Protein AF-A0A350H6D5-F1 (afdb_monomer_lite)

Secondary structure (DSSP, 8-state):
-EEEE--S--GGGGGGS-HHHHHHHHH-S-HHHHHHHHHHHHHHHHHHHT-TTSS--TTS--STT-TTTEEEEEETTEEEEEE-SSPPPS--------HHHHHHHHTT-

Radius of gyration: 15.55 Å; chains: 1; bounding box: 32×26×46 Å

Structure (mmCIF, N/CA/C/O backbone):
data_AF-A0A350H6D5-F1
#
_entry.id   AF-A0A350H6D5-F1
#
loop_
_atom_site.group_PDB
_atom_site.id
_atom_site.type_symbol
_atom_site.label_atom_id
_atom_site.label_alt_id
_atom_site.label_comp_id
_atom_site.label_asym_id
_atom_site.label_entity_id
_atom_site.label_seq_id
_atom_site.pdbx_PDB_ins_code
_atom_site.Cartn_x
_atom_site.Cartn_y
_atom_site.Cartn_z
_atom_site.occupancy
_atom_site.B_iso_or_equiv
_atom_site.auth_seq_id
_atom_site.auth_comp_id
_atom_site.auth_asym_id
_atom_site.auth_atom_id
_atom_site.pdbx_PDB_model_num
ATOM 1 N N . MET A 1 1 ? 7.158 -1.332 -9.180 1.00 90.38 1 MET A N 1
ATOM 2 C CA . MET A 1 1 ? 5.758 -1.768 -9.410 1.00 90.38 1 MET A CA 1
ATOM 3 C C . MET A 1 1 ? 5.500 -3.046 -8.624 1.00 90.38 1 MET A C 1
ATOM 5 O O . MET A 1 1 ? 6.410 -3.864 -8.522 1.00 90.38 1 MET A O 1
ATOM 9 N N . LEU A 1 2 ? 4.285 -3.228 -8.110 1.00 95.69 2 LEU A N 1
ATOM 10 C CA . LEU A 1 2 ? 3.795 -4.481 -7.539 1.00 95.69 2 LEU A CA 1
ATOM 11 C C . LEU A 1 2 ? 2.351 -4.740 -7.983 1.00 95.69 2 LEU A C 1
ATOM 13 O O . LEU A 1 2 ? 1.539 -3.821 -7.966 1.00 95.69 2 LEU A O 1
ATOM 17 N N . LEU A 1 3 ? 2.044 -5.988 -8.330 1.00 95.88 3 LEU A N 1
ATOM 18 C CA . LEU A 1 3 ? 0.696 -6.487 -8.576 1.00 95.88 3 LEU A CA 1
ATOM 19 C C . LEU A 1 3 ? 0.446 -7.666 -7.631 1.00 95.88 3 LEU A C 1
ATOM 21 O O . LEU A 1 3 ? 1.221 -8.616 -7.658 1.00 95.88 3 LEU A O 1
ATOM 25 N N . GLU A 1 4 ? -0.619 -7.609 -6.837 1.00 95.12 4 GLU A N 1
ATOM 26 C CA . GLU A 1 4 ? -0.944 -8.634 -5.840 1.00 95.12 4 GLU A CA 1
ATOM 27 C C . GLU A 1 4 ? -2.394 -9.096 -5.990 1.00 95.12 4 GLU A C 1
ATOM 29 O O . GLU A 1 4 ? -3.281 -8.285 -6.283 1.00 95.12 4 GLU A O 1
ATOM 34 N N . LYS A 1 5 ? -2.655 -10.394 -5.809 1.00 95.19 5 LYS A N 1
ATOM 35 C CA . LYS A 1 5 ? -4.025 -10.918 -5.845 1.00 95.19 5 LYS A CA 1
ATOM 36 C C . LYS A 1 5 ? -4.723 -10.570 -4.535 1.00 95.19 5 LYS A C 1
ATOM 38 O O . LYS A 1 5 ? -4.197 -10.817 -3.459 1.00 95.19 5 LYS A O 1
ATOM 43 N N . ILE A 1 6 ? -5.934 -10.035 -4.635 1.00 94.25 6 ILE A N 1
ATOM 44 C CA . ILE A 1 6 ? -6.777 -9.778 -3.471 1.00 94.25 6 ILE A CA 1
ATOM 45 C C . ILE A 1 6 ? -7.430 -11.107 -3.082 1.00 94.25 6 ILE A C 1
ATOM 47 O O . ILE A 1 6 ? -8.419 -11.516 -3.698 1.00 94.25 6 ILE A O 1
ATOM 51 N N . ASP A 1 7 ? -6.872 -11.781 -2.083 1.00 88.38 7 ASP A N 1
ATOM 52 C CA . ASP A 1 7 ? -7.559 -12.828 -1.326 1.00 88.38 7 ASP A CA 1
ATOM 53 C C . ASP A 1 7 ? -7.764 -12.365 0.129 1.00 88.38 7 ASP A C 1
ATOM 55 O O . ASP A 1 7 ? -7.747 -11.167 0.370 1.00 88.38 7 ASP A O 1
ATOM 59 N N . GLY A 1 8 ? -8.173 -13.205 1.077 1.00 80.50 8 GLY A N 1
ATOM 60 C CA . GLY A 1 8 ? -8.522 -12.718 2.423 1.00 80.50 8 GLY A CA 1
ATOM 61 C C . GLY A 1 8 ? -7.383 -11.907 3.075 1.00 80.50 8 GLY A C 1
ATOM 62 O O . GLY A 1 8 ? -6.216 -12.189 2.832 1.00 80.50 8 GLY A O 1
ATOM 63 N N . PRO A 1 9 ? -7.670 -10.898 3.917 1.00 69.81 9 PRO A N 1
ATOM 64 C CA . PRO A 1 9 ? -6.599 -10.139 4.546 1.00 69.81 9 PRO A CA 1
ATOM 65 C C . PRO A 1 9 ? -5.862 -11.035 5.544 1.00 69.81 9 PRO A C 1
ATOM 67 O O . PRO A 1 9 ? -6.481 -11.568 6.466 1.00 69.81 9 PRO A O 1
ATOM 70 N N . ASN A 1 10 ? -4.541 -11.156 5.400 1.00 73.25 10 ASN A N 1
ATOM 71 C CA . ASN A 1 10 ? -3.700 -11.623 6.494 1.00 73.25 10 ASN A CA 1
ATOM 72 C C . ASN A 1 10 ? -3.569 -10.471 7.495 1.00 73.25 10 ASN A C 1
ATOM 74 O O . ASN A 1 10 ? -2.744 -9.574 7.330 1.00 73.25 10 ASN A O 1
ATOM 78 N N . THR A 1 11 ? -4.457 -10.445 8.484 1.00 74.00 11 THR A N 1
ATOM 79 C CA . THR A 1 11 ? -4.543 -9.336 9.436 1.00 74.00 11 THR A CA 1
ATOM 80 C C . THR A 1 11 ? -3.357 -9.267 10.387 1.00 74.00 11 THR A C 1
ATOM 82 O O . THR A 1 11 ? -3.087 -8.193 10.913 1.00 74.00 11 THR A O 1
ATOM 85 N N . ASP A 1 12 ? -2.615 -10.362 10.555 1.00 83.50 12 ASP A N 1
ATOM 86 C CA . ASP A 1 12 ? -1.536 -10.468 11.541 1.00 83.50 12 ASP A CA 1
ATOM 87 C C . ASP A 1 12 ? -0.366 -9.529 11.221 1.00 83.50 12 ASP A C 1
ATOM 89 O O . ASP A 1 12 ? 0.364 -9.105 12.112 1.00 83.50 12 ASP A O 1
ATOM 93 N N . ILE A 1 13 ? -0.193 -9.155 9.948 1.00 87.94 13 ILE A N 1
ATOM 94 C CA . ILE A 1 13 ? 0.878 -8.238 9.545 1.00 87.94 13 ILE A CA 1
ATOM 95 C C . ILE A 1 13 ? 0.515 -6.755 9.745 1.00 87.94 13 ILE A C 1
ATOM 97 O O . ILE A 1 13 ? 1.403 -5.902 9.734 1.00 87.94 13 ILE A O 1
ATOM 101 N N . ILE A 1 14 ? -0.769 -6.425 9.940 1.00 92.06 14 ILE A N 1
ATOM 102 C CA . ILE A 1 14 ? -1.238 -5.032 10.056 1.00 92.06 14 ILE A CA 1
ATOM 103 C C . ILE A 1 14 ? -0.625 -4.354 11.283 1.00 92.06 14 ILE A C 1
ATOM 105 O O . ILE A 1 14 ? -0.244 -3.187 11.201 1.00 92.06 14 ILE A O 1
ATOM 109 N N . ASP A 1 15 ? -0.461 -5.087 12.384 1.00 91.81 15 ASP A N 1
ATOM 110 C CA . ASP A 1 15 ? 0.083 -4.560 13.641 1.00 91.81 15 ASP A CA 1
ATOM 111 C C . ASP A 1 15 ? 1.537 -4.072 13.507 1.00 91.81 15 ASP A C 1
ATOM 113 O O . ASP A 1 15 ? 2.008 -3.273 14.318 1.00 91.81 15 ASP A O 1
ATOM 117 N N . TYR A 1 16 ? 2.239 -4.492 12.449 1.00 91.69 16 TYR A N 1
ATOM 118 C CA . TYR A 1 16 ? 3.599 -4.053 12.137 1.00 91.69 16 TYR A CA 1
ATOM 119 C C . TYR A 1 16 ? 3.649 -2.812 11.235 1.00 91.69 16 TYR A C 1
ATOM 121 O O . TYR A 1 16 ? 4.737 -2.309 10.964 1.00 91.69 16 TYR A O 1
ATOM 129 N N . PHE A 1 17 ? 2.519 -2.310 10.731 1.00 94.94 17 PHE A N 1
ATOM 130 C CA . PHE A 1 17 ? 2.483 -1.114 9.880 1.00 94.94 17 PHE A CA 1
ATOM 131 C C . PHE A 1 17 ? 2.587 0.177 10.700 1.00 94.94 17 PHE A C 1
ATOM 133 O O . PHE A 1 17 ? 2.447 0.171 11.922 1.00 94.94 17 PHE A O 1
ATOM 140 N N . ALA A 1 18 ? 2.808 1.314 10.041 1.00 96.81 18 ALA A N 1
ATOM 141 C CA . ALA A 1 18 ? 2.779 2.607 10.713 1.00 96.81 18 ALA A CA 1
ATOM 142 C C . ALA A 1 18 ? 1.354 2.936 11.195 1.00 96.81 18 ALA A C 1
ATOM 144 O O . ALA A 1 18 ? 0.365 2.614 10.534 1.00 96.81 18 ALA A O 1
ATOM 145 N N . ASN A 1 19 ? 1.232 3.648 12.320 1.00 96.06 19 ASN A N 1
ATOM 146 C CA . ASN A 1 19 ? -0.064 3.944 12.951 1.00 96.06 19 ASN A CA 1
ATOM 147 C C . ASN A 1 19 ? -1.091 4.582 11.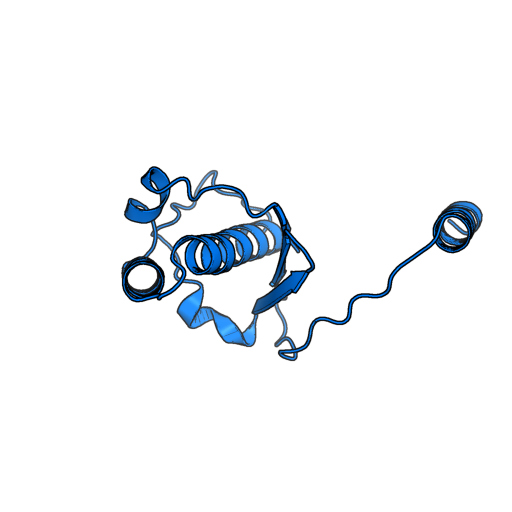997 1.00 96.06 19 ASN A C 1
ATOM 149 O O . ASN A 1 19 ? -2.277 4.269 12.059 1.00 96.06 19 ASN A O 1
ATOM 153 N N . ALA A 1 20 ? -0.658 5.472 11.099 1.00 96.88 20 ALA A N 1
ATOM 154 C CA . ALA A 1 20 ? -1.553 6.108 10.131 1.00 96.88 20 ALA A CA 1
ATOM 155 C C . ALA A 1 20 ? -2.149 5.101 9.130 1.00 96.88 20 ALA A C 1
ATOM 157 O O . ALA A 1 20 ? -3.320 5.203 8.764 1.00 96.88 20 ALA A O 1
ATOM 158 N N . GLU A 1 21 ? -1.365 4.103 8.727 1.00 97.19 21 GLU A N 1
ATOM 159 C CA . GLU A 1 21 ? -1.778 3.043 7.809 1.00 97.19 21 GLU A CA 1
ATOM 160 C C . GLU A 1 21 ? -2.719 2.061 8.509 1.00 97.19 21 GLU A C 1
ATOM 162 O O . GLU A 1 21 ? -3.762 1.712 7.957 1.00 97.19 21 GLU A O 1
ATOM 167 N N . GLN A 1 22 ? -2.407 1.686 9.755 1.00 96.25 22 GLN A N 1
ATOM 168 C CA . GLN A 1 22 ? -3.305 0.886 10.591 1.00 96.25 22 GLN A CA 1
ATOM 169 C C . GLN A 1 22 ? -4.662 1.578 10.753 1.00 96.25 22 GLN A C 1
ATOM 171 O O . GLN A 1 22 ? -5.709 0.966 10.544 1.00 96.25 22 GLN A O 1
ATOM 176 N N . ASN A 1 23 ? -4.658 2.879 11.059 1.00 96.56 23 ASN A N 1
ATOM 177 C CA . ASN A 1 23 ? -5.877 3.675 11.189 1.00 96.56 23 ASN A CA 1
ATOM 178 C C . ASN A 1 23 ? -6.671 3.729 9.877 1.00 96.56 23 ASN A C 1
ATOM 180 O O . ASN A 1 23 ? -7.895 3.582 9.893 1.00 96.56 23 ASN A O 1
ATOM 184 N N . TYR A 1 24 ? -5.994 3.896 8.738 1.00 96.12 24 TYR A N 1
ATOM 185 C CA . TYR A 1 24 ? -6.626 3.852 7.419 1.00 96.12 24 TYR A CA 1
ATOM 186 C C . TYR A 1 24 ? -7.309 2.503 7.155 1.00 96.12 24 TYR A C 1
ATOM 188 O O . TYR A 1 24 ? -8.476 2.470 6.765 1.00 96.12 24 TYR A O 1
ATOM 196 N N . ILE A 1 25 ? -6.625 1.390 7.429 1.00 95.50 25 ILE A N 1
ATOM 197 C CA . ILE A 1 25 ? -7.186 0.050 7.226 1.00 95.50 25 ILE A CA 1
ATOM 198 C C . ILE A 1 25 ? -8.369 -0.186 8.173 1.00 95.50 25 ILE A C 1
ATOM 200 O O . ILE A 1 25 ? -9.436 -0.618 7.736 1.00 95.50 25 ILE A O 1
ATOM 204 N N . ASN A 1 26 ? -8.211 0.138 9.457 1.00 94.56 26 ASN A N 1
ATOM 205 C CA . ASN A 1 26 ? -9.212 -0.133 10.488 1.00 94.56 26 ASN A CA 1
ATOM 206 C C . ASN A 1 26 ? -10.486 0.704 10.343 1.00 94.56 26 ASN A C 1
ATOM 208 O O . ASN A 1 26 ? -11.564 0.213 10.684 1.00 94.56 26 ASN A O 1
ATOM 212 N N . SER A 1 27 ? -10.373 1.928 9.821 1.00 96.00 27 SER A N 1
ATOM 213 C CA . SER A 1 27 ? -11.516 2.810 9.549 1.00 96.00 27 SER A CA 1
ATOM 214 C C . SER A 1 27 ? -12.188 2.558 8.193 1.00 96.00 27 SER A C 1
ATOM 216 O O . SER A 1 27 ? -13.261 3.104 7.932 1.00 96.00 27 SER A O 1
ATOM 218 N N . SER A 1 28 ? -11.599 1.725 7.328 1.00 95.31 28 SER A N 1
ATOM 219 C CA . SER A 1 28 ? -12.155 1.431 6.008 1.00 95.31 28 SER A CA 1
ATOM 220 C C . SER A 1 28 ? -13.363 0.494 6.076 1.00 95.31 28 SER A C 1
ATOM 222 O O . SER A 1 28 ? -13.356 -0.524 6.769 1.00 95.31 28 SER A O 1
ATOM 224 N N . LEU A 1 29 ? -14.379 0.789 5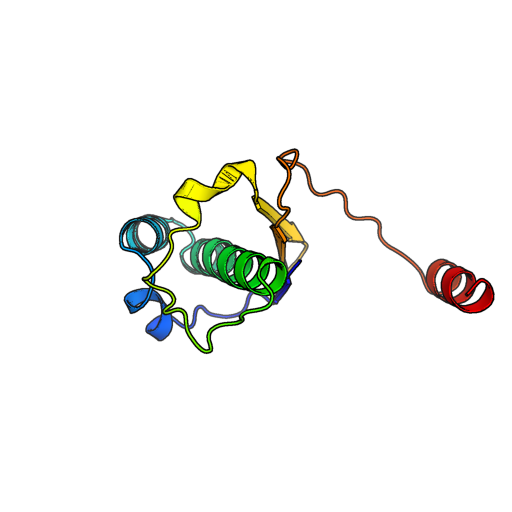.255 1.00 95.38 29 LEU A N 1
ATOM 225 C CA . LEU A 1 29 ? -15.530 -0.094 5.028 1.00 95.38 29 LEU A CA 1
ATOM 226 C C . LEU A 1 29 ? -15.109 -1.447 4.440 1.00 95.38 29 LEU A C 1
ATOM 228 O O . LEU A 1 29 ? -15.716 -2.473 4.733 1.00 95.38 29 LEU A O 1
ATOM 232 N N . ASN A 1 30 ? -14.067 -1.450 3.603 1.00 93.38 30 ASN A N 1
ATOM 233 C CA . ASN A 1 30 ? -13.507 -2.655 3.007 1.00 93.38 30 ASN A CA 1
ATOM 234 C C . ASN A 1 30 ? -12.056 -2.819 3.469 1.00 93.38 30 ASN A C 1
ATOM 236 O O . ASN A 1 30 ? -11.118 -2.395 2.787 1.00 93.38 30 ASN A O 1
ATOM 240 N N . LYS A 1 31 ? -11.893 -3.443 4.640 1.00 93.19 31 LYS A N 1
ATOM 241 C CA . LYS A 1 31 ? -10.587 -3.675 5.271 1.00 93.19 31 LYS A CA 1
ATOM 242 C C . LYS A 1 31 ? -9.638 -4.470 4.384 1.00 93.19 31 LYS A C 1
ATOM 244 O O . LYS A 1 31 ? -8.473 -4.113 4.293 1.00 93.19 31 LYS A O 1
ATOM 249 N N . THR A 1 32 ? -10.134 -5.486 3.676 1.00 93.75 32 THR A N 1
ATOM 250 C CA . THR A 1 32 ? -9.328 -6.277 2.736 1.00 93.75 32 THR A CA 1
ATOM 251 C C . THR A 1 32 ? -8.747 -5.395 1.640 1.00 93.75 32 THR A C 1
ATOM 253 O O . THR A 1 32 ? -7.541 -5.370 1.434 1.00 93.75 32 THR A O 1
ATOM 256 N N . SER A 1 33 ? -9.585 -4.610 0.960 1.00 93.38 33 SER A N 1
ATOM 257 C CA . SER A 1 33 ? -9.108 -3.729 -0.107 1.00 93.38 33 SER A CA 1
ATOM 258 C C . SER A 1 33 ? -8.154 -2.653 0.414 1.00 93.38 33 SER A C 1
ATOM 260 O O . SER A 1 33 ? -7.201 -2.326 -0.284 1.00 93.38 33 SER A O 1
ATOM 262 N N . ALA A 1 34 ? -8.397 -2.111 1.612 1.00 94.94 34 ALA A N 1
ATOM 263 C CA . ALA A 1 34 ? -7.513 -1.124 2.232 1.00 94.94 34 ALA A CA 1
ATOM 264 C C . ALA A 1 34 ? -6.169 -1.732 2.655 1.00 94.94 34 ALA A C 1
ATOM 266 O O . ALA A 1 34 ? -5.130 -1.100 2.484 1.00 94.94 34 ALA A O 1
ATOM 267 N N . PHE A 1 35 ? -6.179 -2.971 3.153 1.00 95.62 35 PHE A N 1
ATOM 268 C CA . PHE A 1 35 ? -4.967 -3.723 3.448 1.00 95.62 35 PHE A CA 1
ATOM 269 C C . PHE A 1 35 ? -4.114 -3.884 2.191 1.00 95.62 35 PHE A C 1
ATOM 271 O O . PHE A 1 35 ? -2.955 -3.480 2.205 1.00 95.62 35 PHE A O 1
ATOM 278 N N . TYR A 1 36 ? -4.688 -4.399 1.097 1.00 95.88 36 TYR A N 1
ATOM 279 C CA . TYR A 1 36 ? -3.929 -4.569 -0.143 1.00 95.88 36 TYR A CA 1
ATOM 280 C C . TYR A 1 36 ? -3.458 -3.239 -0.716 1.00 95.88 36 TYR A C 1
ATOM 282 O O . TYR A 1 36 ? -2.350 -3.186 -1.219 1.00 95.88 36 TYR A O 1
ATOM 290 N N . ASP A 1 37 ? -4.242 -2.167 -0.601 1.00 95.69 37 ASP A N 1
ATOM 291 C CA . ASP A 1 37 ? -3.812 -0.831 -1.021 1.00 95.69 37 ASP A CA 1
ATOM 292 C C . ASP A 1 37 ? -2.528 -0.382 -0.293 1.00 95.69 37 ASP A C 1
ATOM 294 O O . ASP A 1 37 ? -1.574 0.053 -0.936 1.00 95.69 37 ASP A O 1
ATOM 298 N N . ILE A 1 38 ? -2.451 -0.555 1.031 1.00 96.44 38 ILE A N 1
ATOM 299 C CA . ILE A 1 38 ? -1.232 -0.252 1.802 1.00 96.44 38 ILE A CA 1
ATOM 300 C C . ILE A 1 38 ? -0.106 -1.241 1.496 1.00 96.44 38 ILE A C 1
ATOM 302 O O . ILE A 1 38 ? 1.028 -0.827 1.249 1.00 96.44 38 ILE A O 1
ATOM 306 N N . TRP A 1 39 ? -0.405 -2.540 1.508 1.00 95.62 39 TRP A N 1
ATOM 307 C CA . TRP A 1 39 ? 0.576 -3.597 1.281 1.00 95.62 39 TRP A CA 1
ATOM 308 C C . TRP A 1 39 ? 1.271 -3.419 -0.065 1.00 95.62 39 TRP A C 1
ATOM 310 O O . TRP A 1 39 ? 2.503 -3.379 -0.127 1.00 95.62 39 TRP A O 1
ATOM 320 N N . THR A 1 40 ? 0.498 -3.214 -1.137 1.00 95.69 40 THR A N 1
ATOM 321 C CA . THR A 1 40 ? 1.080 -3.086 -2.468 1.00 95.69 40 THR A CA 1
ATOM 322 C C . THR A 1 40 ? 1.897 -1.811 -2.630 1.00 95.69 40 THR A C 1
ATOM 324 O O . THR A 1 40 ? 2.917 -1.826 -3.321 1.00 95.69 40 THR A O 1
ATOM 327 N N . GLN A 1 41 ? 1.511 -0.724 -1.956 1.00 96.44 41 GLN A N 1
ATOM 328 C CA . GLN A 1 41 ? 2.299 0.508 -1.908 1.00 96.44 41 GLN A CA 1
ATOM 329 C C . GLN A 1 41 ? 3.635 0.313 -1.180 1.00 96.44 41 GLN A C 1
ATOM 331 O O . GLN A 1 41 ? 4.666 0.759 -1.688 1.00 96.44 41 GLN A O 1
ATOM 336 N N . LYS A 1 42 ? 3.640 -0.367 -0.024 1.00 95.50 42 LYS A N 1
ATOM 337 C CA . LYS A 1 42 ? 4.864 -0.623 0.755 1.00 95.50 42 LYS A CA 1
ATOM 338 C C . LYS A 1 42 ? 5.879 -1.425 -0.043 1.00 95.50 42 LYS A C 1
ATOM 340 O O . LYS A 1 42 ? 7.014 -0.996 -0.223 1.00 95.50 42 LYS A O 1
ATOM 345 N N . GLU A 1 43 ? 5.444 -2.550 -0.582 1.00 95.25 43 GLU A N 1
ATOM 346 C CA . GLU A 1 43 ? 6.256 -3.419 -1.431 1.00 95.25 43 GLU A CA 1
ATOM 347 C C . GLU A 1 43 ? 6.745 -2.696 -2.699 1.00 95.25 43 GLU A C 1
ATOM 349 O O . GLU A 1 43 ? 7.920 -2.785 -3.054 1.00 95.25 43 GLU A O 1
ATOM 354 N N . ALA A 1 44 ? 5.891 -1.908 -3.368 1.00 95.50 44 ALA A N 1
ATOM 355 C CA . ALA A 1 44 ? 6.309 -1.127 -4.535 1.00 95.50 44 ALA A CA 1
ATOM 356 C C . ALA A 1 44 ? 7.388 -0.085 -4.191 1.00 95.50 44 ALA A C 1
ATOM 358 O O . ALA A 1 44 ? 8.308 0.111 -4.990 1.00 95.50 44 ALA A O 1
ATOM 359 N N . TYR A 1 45 ? 7.289 0.557 -3.024 1.00 95.00 45 TYR A N 1
ATOM 360 C CA . TYR A 1 45 ? 8.287 1.500 -2.523 1.00 95.00 45 TYR A CA 1
ATOM 361 C C . TYR A 1 45 ? 9.618 0.807 -2.198 1.00 95.00 45 TYR A C 1
ATOM 363 O O . TYR A 1 45 ? 10.671 1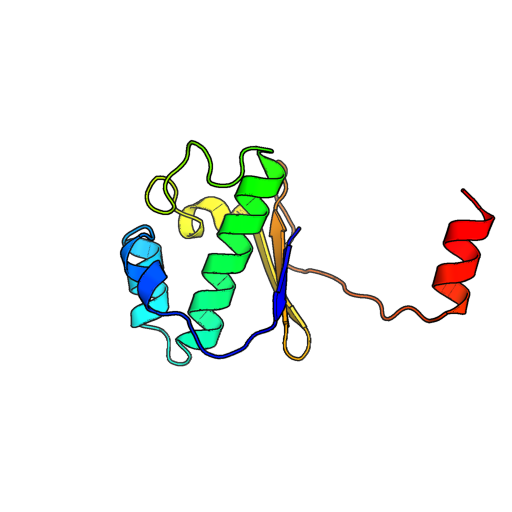.268 -2.636 1.00 95.00 45 TYR A O 1
ATOM 371 N N . LEU A 1 46 ? 9.585 -0.329 -1.501 1.00 93.88 46 LEU A N 1
ATOM 372 C CA . LEU A 1 46 ? 10.796 -1.084 -1.160 1.00 93.88 46 LEU A CA 1
ATOM 373 C C . LEU A 1 46 ? 11.485 -1.676 -2.392 1.00 93.88 46 LEU A C 1
ATOM 375 O O . LEU A 1 46 ? 12.713 -1.693 -2.450 1.00 93.88 46 LEU A O 1
ATOM 379 N N . LYS A 1 47 ? 10.714 -2.094 -3.404 1.00 94.00 47 LYS A N 1
ATOM 380 C CA . LYS A 1 47 ? 11.252 -2.500 -4.712 1.00 94.00 47 LYS A CA 1
ATOM 381 C C . LYS A 1 47 ? 11.935 -1.348 -5.438 1.00 94.00 47 LYS A C 1
ATOM 383 O O . LYS A 1 47 ? 12.973 -1.554 -6.045 1.00 94.00 47 LYS A O 1
ATOM 388 N N . MET A 1 48 ? 11.371 -0.142 -5.377 1.00 93.44 48 MET A N 1
ATOM 389 C CA . MET A 1 48 ? 12.012 1.044 -5.952 1.00 93.44 48 MET A CA 1
ATOM 390 C C . MET A 1 48 ? 13.322 1.386 -5.225 1.00 93.44 48 MET A C 1
ATOM 392 O O . MET A 1 48 ? 14.266 1.835 -5.863 1.00 93.44 48 MET A O 1
ATOM 396 N N . LYS A 1 49 ? 13.389 1.173 -3.905 1.00 90.69 49 LYS A N 1
ATOM 397 C CA . LYS A 1 49 ? 14.606 1.389 -3.108 1.00 90.69 49 LYS A CA 1
ATOM 398 C C . LYS A 1 49 ? 15.633 0.260 -3.193 1.00 90.69 49 LYS A C 1
ATOM 400 O O . LYS A 1 49 ? 16.736 0.454 -2.699 1.00 90.69 49 LYS A O 1
ATOM 405 N N . ASP A 1 50 ? 15.285 -0.866 -3.812 1.00 90.19 50 ASP A N 1
ATOM 406 C CA . ASP A 1 50 ? 16.125 -2.066 -3.916 1.00 90.19 50 ASP A CA 1
ATOM 407 C C . ASP A 1 50 ? 16.573 -2.631 -2.551 1.00 90.19 50 ASP A C 1
ATOM 409 O O . ASP A 1 50 ? 17.673 -3.148 -2.384 1.00 90.19 50 ASP A O 1
ATOM 413 N N . THR A 1 51 ? 15.721 -2.510 -1.526 1.00 87.25 51 THR A N 1
ATOM 414 C CA . THR A 1 51 ? 16.051 -2.955 -0.155 1.00 87.25 51 THR A CA 1
ATOM 415 C C . THR A 1 51 ? 15.244 -4.160 0.315 1.00 87.25 51 THR A C 1
ATOM 417 O O . THR A 1 51 ? 15.671 -4.873 1.227 1.00 87.25 51 THR A O 1
ATOM 420 N N . GLY A 1 52 ? 14.043 -4.363 -0.241 1.00 85.69 52 GLY A N 1
ATOM 421 C CA . GLY A 1 52 ? 13.046 -5.257 0.357 1.00 85.69 52 GLY A CA 1
ATOM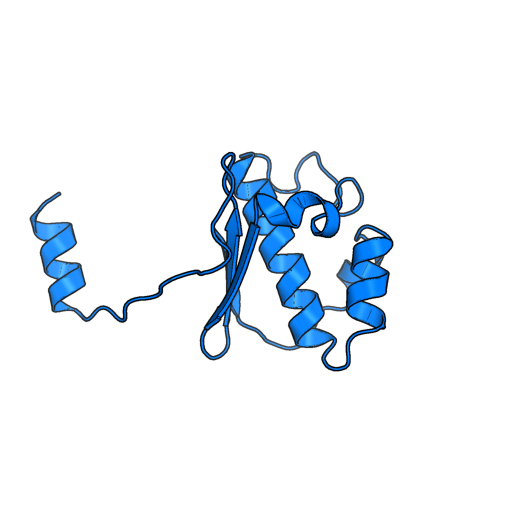 422 C C . GLY A 1 52 ? 12.803 -4.937 1.843 1.00 85.69 52 GLY A C 1
ATOM 423 O O . GLY A 1 52 ? 13.021 -3.807 2.284 1.00 85.69 52 GLY A O 1
ATOM 424 N N . PHE A 1 53 ? 12.391 -5.944 2.619 1.00 81.38 53 PHE A N 1
ATOM 425 C CA . PHE A 1 53 ? 12.186 -5.851 4.076 1.00 81.38 53 PHE A CA 1
ATOM 426 C C . PHE A 1 53 ? 13.407 -6.289 4.913 1.00 81.38 53 PHE A C 1
ATOM 428 O O . PHE A 1 53 ? 13.285 -6.514 6.111 1.00 81.38 53 PHE A O 1
ATOM 435 N N . ILE A 1 54 ? 14.594 -6.437 4.313 1.00 79.94 54 ILE A N 1
ATOM 436 C CA . ILE A 1 54 ? 15.752 -7.059 4.990 1.00 79.94 54 ILE A CA 1
ATOM 437 C C . ILE A 1 54 ? 16.265 -6.200 6.158 1.00 79.94 54 ILE A C 1
ATOM 439 O O . ILE A 1 54 ? 16.619 -6.735 7.202 1.00 79.94 54 ILE A O 1
ATOM 443 N N . ASN A 1 55 ? 16.284 -4.875 5.988 1.00 78.75 55 ASN A N 1
ATOM 444 C CA . ASN A 1 55 ? 16.837 -3.926 6.966 1.00 78.75 55 ASN A CA 1
ATOM 445 C C . ASN A 1 55 ? 15.861 -2.794 7.331 1.00 78.75 55 ASN A C 1
ATOM 447 O O . ASN A 1 55 ? 16.274 -1.787 7.900 1.00 78.75 55 ASN A O 1
ATOM 451 N N . ILE A 1 56 ? 14.592 -2.917 6.939 1.00 83.94 56 ILE A N 1
ATOM 452 C CA . ILE A 1 56 ? 13.567 -1.890 7.136 1.00 83.94 56 ILE A CA 1
ATOM 453 C C . ILE A 1 56 ? 12.318 -2.592 7.657 1.00 83.94 56 ILE A C 1
ATOM 455 O O . ILE A 1 56 ? 11.757 -3.445 6.965 1.00 83.94 56 ILE A O 1
ATOM 459 N N . SER A 1 57 ? 11.882 -2.235 8.863 1.00 87.56 57 SER A N 1
ATOM 460 C CA . SER A 1 57 ? 10.615 -2.710 9.412 1.00 87.56 57 SER A CA 1
ATOM 461 C C . SER A 1 57 ? 9.446 -2.081 8.643 1.00 87.56 57 SER A C 1
ATOM 463 O O . SER A 1 57 ? 9.521 -0.905 8.268 1.00 87.56 57 SER A O 1
ATOM 465 N N . PRO A 1 58 ? 8.318 -2.792 8.447 1.00 87.25 58 PRO A N 1
ATOM 466 C CA . PRO A 1 58 ? 7.109 -2.193 7.884 1.00 87.25 58 PRO A CA 1
ATOM 467 C C . PRO A 1 58 ? 6.623 -0.945 8.643 1.00 87.25 58 PRO A C 1
ATOM 469 O O . PRO A 1 58 ? 5.938 -0.116 8.046 1.00 87.25 58 PRO A O 1
ATOM 472 N N . SER A 1 59 ? 7.000 -0.777 9.913 1.00 92.56 59 SER A N 1
ATOM 473 C CA . SER A 1 59 ? 6.669 0.384 10.749 1.00 92.56 59 SER A CA 1
ATOM 474 C C . SER A 1 59 ? 7.556 1.608 10.505 1.00 92.56 59 SER A C 1
ATOM 476 O O . SER A 1 59 ? 7.175 2.714 10.883 1.00 92.56 59 SER A O 1
ATOM 478 N N . ASP A 1 60 ? 8.735 1.436 9.898 1.00 91.88 60 ASP A N 1
ATOM 479 C CA . ASP A 1 60 ? 9.763 2.488 9.798 1.00 91.88 60 ASP A CA 1
ATOM 480 C C . ASP A 1 60 ? 9.421 3.560 8.759 1.00 91.88 60 ASP A C 1
ATOM 482 O O . ASP A 1 60 ? 10.046 4.620 8.694 1.00 91.88 60 ASP A O 1
ATOM 486 N N . PHE A 1 61 ? 8.423 3.296 7.918 1.00 93.12 61 PHE A N 1
ATOM 487 C CA . PHE A 1 61 ? 7.977 4.227 6.903 1.00 93.12 61 PHE A CA 1
ATOM 488 C C . PHE A 1 61 ? 6.469 4.153 6.695 1.00 93.12 61 PHE A C 1
ATOM 490 O O . PHE A 1 61 ? 5.857 3.089 6.680 1.00 93.12 61 PHE A O 1
ATOM 497 N N . ASP A 1 62 ? 5.900 5.327 6.451 1.00 95.25 62 ASP A N 1
ATOM 498 C CA . ASP A 1 62 ? 4.484 5.516 6.169 1.00 95.25 62 ASP A CA 1
ATOM 499 C C . ASP A 1 62 ? 4.296 5.844 4.678 1.00 95.25 62 ASP A C 1
ATOM 501 O O . ASP A 1 62 ? 4.894 6.806 4.166 1.00 95.25 62 ASP A O 1
ATOM 505 N N . VAL A 1 63 ? 3.516 5.031 3.960 1.00 95.19 63 VAL A N 1
ATOM 506 C CA . VAL A 1 63 ? 3.188 5.255 2.539 1.00 95.19 63 VAL A CA 1
ATOM 507 C C . VAL A 1 63 ? 2.088 6.298 2.351 1.00 95.19 63 VAL A C 1
ATOM 509 O O . VAL A 1 63 ? 2.045 6.959 1.312 1.00 95.19 63 VAL A O 1
ATOM 512 N N . THR A 1 64 ? 1.269 6.566 3.374 1.00 92.88 64 THR A N 1
ATOM 513 C CA . THR A 1 64 ? 0.225 7.603 3.313 1.00 92.88 64 THR A CA 1
ATOM 514 C C . THR A 1 64 ? 0.807 9.014 3.183 1.00 92.88 64 THR A C 1
ATOM 516 O O . THR A 1 64 ? 0.158 9.898 2.620 1.00 92.88 64 THR A O 1
ATOM 519 N N . GLN A 1 65 ? 2.060 9.210 3.611 1.00 92.88 65 GLN A N 1
ATOM 520 C CA . GLN A 1 65 ? 2.824 10.451 3.436 1.00 92.88 65 GLN A CA 1
ATOM 521 C C . GLN A 1 65 ? 3.556 10.535 2.085 1.00 92.88 65 GLN A C 1
ATOM 523 O O . GLN A 1 65 ? 4.083 11.585 1.723 1.00 92.88 65 GLN A O 1
ATOM 528 N N . LYS A 1 66 ? 3.585 9.443 1.311 1.00 90.38 66 LYS A N 1
ATOM 529 C CA . LYS A 1 66 ? 4.322 9.322 0.039 1.00 90.38 66 LYS A CA 1
ATOM 530 C C . LYS A 1 66 ? 3.401 9.261 -1.181 1.00 90.38 66 LYS A C 1
ATOM 532 O O . LYS A 1 66 ? 3.825 8.848 -2.254 1.00 90.38 66 LYS A O 1
ATOM 537 N N . LYS A 1 67 ? 2.152 9.726 -1.054 1.00 87.25 67 LYS A N 1
ATOM 538 C CA . LYS A 1 67 ? 1.133 9.672 -2.124 1.00 87.25 67 LYS A CA 1
ATOM 539 C C . LYS A 1 67 ? 1.539 10.339 -3.442 1.00 87.25 67 LYS A C 1
ATOM 541 O O . LYS A 1 67 ? 0.993 9.991 -4.473 1.00 87.25 67 LYS A O 1
ATOM 546 N N . HIS A 1 68 ? 2.477 11.285 -3.429 1.00 88.81 68 HIS A N 1
ATOM 547 C CA . HIS A 1 68 ? 2.979 11.921 -4.653 1.00 88.81 68 HIS A CA 1
ATOM 548 C C . HIS A 1 68 ? 3.897 11.000 -5.476 1.00 88.81 68 HIS A C 1
ATOM 550 O O . HIS A 1 68 ? 4.009 11.170 -6.687 1.00 88.81 68 HIS A O 1
ATOM 556 N N . LEU A 1 69 ? 4.518 10.007 -4.834 1.00 92.56 69 LEU A N 1
ATOM 557 C CA . LEU A 1 69 ? 5.406 9.023 -5.463 1.00 92.56 69 LEU A CA 1
ATOM 558 C C . LEU A 1 69 ? 4.676 7.741 -5.863 1.00 92.56 69 LEU A C 1
ATOM 560 O O . LEU A 1 69 ? 5.257 6.895 -6.537 1.00 92.56 69 LEU A O 1
ATOM 564 N N . LEU A 1 70 ? 3.434 7.574 -5.408 1.00 94.31 70 LEU A N 1
ATOM 565 C CA . LEU A 1 70 ? 2.681 6.330 -5.473 1.00 94.31 70 LEU A CA 1
ATOM 566 C C . LEU A 1 70 ? 1.391 6.524 -6.266 1.00 94.31 70 LEU A C 1
ATOM 568 O O . LEU A 1 70 ? 0.661 7.493 -6.081 1.00 94.31 70 LEU A O 1
ATOM 572 N N . SER A 1 71 ? 1.071 5.551 -7.108 1.00 94.50 71 SER A N 1
ATOM 573 C CA . SER A 1 71 ? -0.262 5.403 -7.685 1.00 94.50 71 SER A CA 1
ATOM 574 C C . SER A 1 71 ? -0.723 3.967 -7.479 1.00 94.50 71 SER A C 1
ATOM 576 O O . SER A 1 71 ? 0.065 3.036 -7.659 1.00 94.50 71 SER A O 1
ATOM 578 N N . THR A 1 72 ? -1.987 3.792 -7.096 1.00 94.44 72 THR A N 1
ATOM 579 C CA . THR A 1 72 ? -2.591 2.480 -6.858 1.00 94.44 72 THR A CA 1
ATOM 580 C C . THR A 1 72 ? -3.908 2.361 -7.609 1.00 94.44 72 THR A C 1
ATOM 582 O O . THR A 1 72 ? -4.689 3.311 -7.684 1.00 94.44 72 THR A O 1
ATOM 585 N N . LYS A 1 73 ? -4.168 1.184 -8.177 1.00 94.25 73 LYS A N 1
ATOM 586 C CA . LYS A 1 73 ? -5.389 0.879 -8.919 1.00 94.25 73 LYS A CA 1
ATOM 587 C C . LYS A 1 73 ? -5.790 -0.576 -8.708 1.00 94.25 73 LYS A C 1
ATOM 589 O O . LYS A 1 73 ? -4.972 -1.482 -8.843 1.00 94.25 73 LYS A O 1
ATOM 594 N N . LYS A 1 74 ? -7.081 -0.813 -8.477 1.00 94.12 74 LYS A N 1
ATOM 595 C CA . LYS A 1 74 ? -7.654 -2.161 -8.544 1.00 94.12 74 LYS A CA 1
ATOM 596 C C . LYS A 1 74 ? -7.839 -2.581 -10.005 1.00 94.12 74 LYS A C 1
ATOM 598 O O . LYS A 1 74 ? -8.468 -1.860 -10.781 1.00 94.12 74 LYS A O 1
ATOM 603 N N . VAL A 1 75 ? -7.327 -3.752 -10.373 1.00 92.94 75 VAL A N 1
ATOM 604 C CA . VAL A 1 75 ? -7.432 -4.334 -11.720 1.00 92.94 75 VAL A CA 1
ATOM 605 C C . VAL A 1 75 ? -8.044 -5.728 -11.594 1.00 92.94 75 VAL A C 1
ATOM 607 O O . VAL A 1 75 ? -7.372 -6.688 -11.228 1.00 92.94 75 VAL A O 1
ATOM 610 N N . GLY A 1 76 ? -9.353 -5.841 -11.838 1.00 92.25 76 GLY A N 1
ATOM 611 C CA . GLY A 1 76 ? -10.089 -7.088 -11.606 1.00 92.25 76 GLY A CA 1
ATOM 612 C C . GLY A 1 76 ? -10.008 -7.530 -10.139 1.00 92.25 76 GLY A C 1
ATOM 613 O O . GLY A 1 76 ? -10.434 -6.803 -9.239 1.00 92.25 76 GLY A O 1
ATOM 614 N N . THR A 1 77 ? -9.450 -8.718 -9.898 1.00 95.12 77 THR A N 1
ATOM 615 C CA . THR A 1 77 ? -9.209 -9.288 -8.558 1.00 95.12 77 THR A CA 1
ATOM 616 C C . THR A 1 77 ? -7.819 -8.973 -8.001 1.00 95.12 77 THR A C 1
ATOM 618 O O . THR A 1 77 ? -7.385 -9.626 -7.057 1.00 95.12 77 THR A O 1
ATOM 621 N N . TYR A 1 78 ? -7.103 -8.013 -8.583 1.00 95.31 78 TYR A N 1
ATOM 622 C CA . TYR A 1 78 ? -5.747 -7.647 -8.183 1.00 95.31 78 TYR A CA 1
ATOM 623 C C . TYR A 1 78 ? -5.668 -6.194 -7.716 1.00 95.31 78 TYR A C 1
ATOM 625 O O . TYR A 1 78 ? -6.451 -5.343 -8.153 1.00 95.31 78 TYR A O 1
ATOM 633 N N . MET A 1 79 ? -4.686 -5.909 -6.866 1.00 96.25 79 MET A N 1
ATOM 634 C CA . MET A 1 79 ? -4.251 -4.562 -6.518 1.00 96.25 79 MET A CA 1
ATOM 635 C C . MET A 1 79 ? -2.901 -4.277 -7.179 1.00 96.25 79 MET A C 1
ATOM 637 O O . MET A 1 79 ? -1.966 -5.063 -7.042 1.00 96.25 79 MET A O 1
ATOM 641 N N . LEU A 1 80 ? -2.807 -3.171 -7.917 1.00 96.25 80 LEU A N 1
ATOM 642 C CA . LEU A 1 80 ? -1.602 -2.726 -8.616 1.00 96.25 80 LEU A CA 1
ATOM 643 C C . LEU A 1 80 ? -1.112 -1.417 -8.007 1.00 96.25 80 LEU A C 1
ATOM 645 O O . LEU A 1 80 ? -1.849 -0.435 -8.048 1.00 96.25 80 LEU A O 1
ATOM 649 N N . SER A 1 81 ? 0.140 -1.372 -7.555 1.00 96.25 81 SER A N 1
ATOM 650 C CA . SER A 1 81 ? 0.812 -0.137 -7.143 1.00 96.25 81 SER A CA 1
ATOM 651 C C . SER A 1 81 ? 2.091 0.113 -7.935 1.00 96.25 81 SER A C 1
ATOM 653 O O . SER A 1 81 ? 2.917 -0.778 -8.163 1.00 96.25 81 SER A O 1
ATOM 655 N N . VAL A 1 82 ? 2.289 1.364 -8.333 1.00 95.06 82 VAL A N 1
ATOM 656 C CA . VAL A 1 82 ? 3.512 1.859 -8.969 1.00 95.06 82 VAL A CA 1
ATOM 657 C C . VAL A 1 82 ? 4.121 2.915 -8.056 1.00 95.06 82 VAL A C 1
ATOM 659 O O . VAL A 1 82 ? 3.406 3.776 -7.555 1.00 95.06 82 VAL A O 1
ATOM 662 N N . CYS A 1 83 ? 5.433 2.828 -7.846 1.00 94.75 83 CYS A N 1
ATOM 663 C CA . CYS A 1 83 ? 6.223 3.819 -7.126 1.00 94.75 83 CYS A CA 1
ATOM 664 C C . CYS A 1 83 ? 7.298 4.363 -8.071 1.00 94.75 83 CYS A C 1
ATOM 666 O O . CYS A 1 83 ? 7.873 3.578 -8.830 1.00 94.75 83 CYS A O 1
ATOM 668 N N . SER A 1 84 ? 7.555 5.669 -8.027 1.00 92.62 84 SER A N 1
ATOM 669 C CA . SER A 1 84 ? 8.608 6.350 -8.790 1.00 92.62 84 SER A CA 1
ATOM 670 C C . SER A 1 84 ? 9.334 7.359 -7.901 1.00 92.62 84 SER A C 1
ATOM 672 O O . SER A 1 84 ? 8.752 7.868 -6.947 1.00 92.62 84 SER A O 1
ATOM 674 N N . GLU A 1 85 ? 10.595 7.669 -8.210 1.00 89.69 85 GLU A N 1
ATOM 675 C CA . GLU A 1 85 ? 11.328 8.756 -7.540 1.00 89.69 85 GLU A CA 1
ATOM 676 C C . GLU A 1 85 ? 10.836 10.143 -7.973 1.00 89.69 85 GLU A C 1
ATOM 678 O O . GLU A 1 85 ? 11.023 11.132 -7.266 1.00 89.69 85 GLU A O 1
ATOM 683 N N . SER A 1 86 ? 10.182 10.211 -9.132 1.00 89.88 86 SER A N 1
ATOM 684 C CA . SER A 1 86 ? 9.483 11.391 -9.626 1.00 89.88 86 SER A CA 1
ATOM 685 C C . SER A 1 86 ? 7.997 11.346 -9.275 1.00 89.88 86 SER A C 1
ATOM 687 O O . SER A 1 86 ? 7.412 10.277 -9.100 1.00 89.88 86 SER A O 1
ATOM 689 N N . ASN A 1 87 ? 7.367 12.523 -9.220 1.00 87.25 87 ASN A N 1
ATOM 690 C CA . ASN A 1 87 ? 5.928 12.622 -8.996 1.00 87.25 87 ASN A CA 1
ATOM 691 C C . ASN A 1 87 ? 5.158 11.830 -10.060 1.00 87.25 87 ASN A C 1
ATOM 693 O O . ASN A 1 87 ? 5.304 12.081 -11.259 1.00 87.25 87 ASN A O 1
ATOM 697 N N . LEU A 1 88 ? 4.304 10.910 -9.616 1.00 84.81 88 LEU A N 1
ATOM 698 C CA . LEU A 1 88 ? 3.407 10.178 -10.499 1.00 84.81 88 LEU A C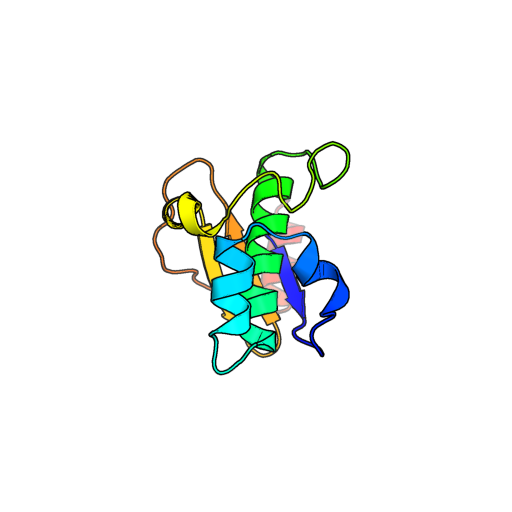A 1
ATOM 699 C C . LEU A 1 88 ? 2.104 10.948 -10.685 1.00 84.81 88 LEU A C 1
ATOM 701 O O . LEU A 1 88 ? 1.521 11.477 -9.738 1.00 84.81 88 LEU A O 1
ATOM 705 N N . SER A 1 89 ? 1.597 10.951 -11.918 1.00 76.56 89 SER A N 1
ATOM 706 C CA . SER A 1 89 ? 0.185 11.252 -12.130 1.00 76.56 89 SER A CA 1
ATOM 707 C C . SER A 1 89 ? -0.649 10.171 -11.446 1.00 76.56 89 SER A C 1
ATOM 709 O O . SER A 1 89 ? -0.286 8.994 -11.482 1.00 76.56 89 SER A O 1
ATOM 711 N N . SER A 1 90 ? -1.791 10.536 -10.876 1.00 68.94 90 SER A N 1
ATOM 712 C CA . SER A 1 90 ? -2.651 9.597 -10.149 1.00 68.94 90 SER A CA 1
ATOM 713 C C . SER A 1 90 ? -3.222 8.460 -11.011 1.00 68.94 90 SER A C 1
ATOM 715 O O . SER A 1 90 ? -3.769 7.511 -10.456 1.00 68.94 90 SER A O 1
ATOM 717 N N . ASN A 1 91 ? -3.082 8.509 -12.341 1.00 78.50 91 ASN A N 1
ATOM 718 C CA . ASN A 1 91 ? -3.744 7.589 -13.259 1.00 78.50 91 ASN A CA 1
ATOM 719 C C . ASN A 1 91 ? -2.794 6.517 -13.812 1.00 78.50 91 ASN A C 1
ATOM 721 O O . ASN A 1 91 ? -2.000 6.777 -14.714 1.00 78.50 91 ASN A O 1
ATOM 725 N N . ILE A 1 92 ? -2.952 5.274 -13.345 1.00 84.44 92 ILE A N 1
ATOM 726 C CA . ILE A 1 92 ? -2.354 4.101 -13.997 1.00 84.44 92 ILE A CA 1
ATOM 727 C C . ILE A 1 92 ? -3.210 3.679 -15.199 1.00 84.44 92 ILE A C 1
ATOM 729 O O . ILE A 1 92 ? -4.373 3.265 -15.061 1.00 84.44 92 ILE A O 1
ATOM 733 N N . CYS A 1 93 ? -2.602 3.728 -16.386 1.00 86.31 93 CYS A N 1
ATOM 734 C CA . CYS A 1 93 ? -3.163 3.157 -17.605 1.00 86.31 93 CYS A CA 1
ATOM 735 C C . CYS A 1 93 ? -2.752 1.685 -17.740 1.00 86.31 93 CYS A C 1
ATOM 737 O O . CYS A 1 93 ? -1.596 1.328 -17.534 1.00 86.31 93 CYS A O 1
ATOM 739 N N . THR A 1 94 ? -3.710 0.830 -18.086 1.00 84.81 94 THR A N 1
ATOM 740 C CA . THR A 1 94 ? -3.501 -0.607 -18.296 1.00 84.81 94 THR A CA 1
ATOM 741 C C . THR A 1 94 ? -4.040 -0.969 -19.670 1.00 84.81 94 THR A C 1
ATOM 743 O O . THR A 1 94 ? -5.214 -0.705 -19.938 1.00 84.81 94 THR A O 1
ATOM 746 N N . LYS A 1 95 ? -3.210 -1.576 -20.521 1.00 87.56 95 LYS A N 1
ATOM 747 C CA . LYS A 1 95 ? -3.609 -2.098 -21.832 1.00 87.56 95 LYS A CA 1
ATOM 748 C C . LYS A 1 95 ? -3.685 -3.622 -21.742 1.00 87.56 95 LYS A C 1
ATOM 750 O O . LYS A 1 95 ? -2.745 -4.249 -21.264 1.00 87.56 95 LYS A O 1
ATOM 755 N N . ALA A 1 96 ? -4.799 -4.202 -22.182 1.00 85.94 96 ALA A N 1
ATOM 756 C CA . ALA A 1 96 ? -4.865 -5.639 -22.411 1.00 85.94 96 ALA A CA 1
ATOM 757 C C . ALA A 1 96 ? -3.984 -5.979 -23.618 1.00 85.94 96 ALA A C 1
ATOM 759 O O . ALA A 1 96 ? -4.097 -5.324 -24.654 1.00 85.94 96 ALA A O 1
ATOM 760 N N . ILE A 1 97 ? -3.108 -6.963 -23.452 1.00 90.56 97 ILE A N 1
ATOM 761 C CA . ILE A 1 97 ? -2.247 -7.474 -24.518 1.00 90.56 97 ILE A CA 1
ATOM 762 C C . ILE A 1 97 ? -2.705 -8.874 -24.903 1.00 90.56 97 ILE A C 1
ATOM 764 O O . ILE A 1 97 ? -3.209 -9.617 -24.053 1.00 90.56 97 ILE A O 1
ATOM 768 N N . ASP A 1 98 ? -2.535 -9.226 -26.168 1.00 92.31 98 ASP A N 1
ATOM 769 C CA . ASP A 1 98 ? -2.747 -10.584 -26.657 1.00 92.31 98 ASP A CA 1
ATOM 770 C C . ASP A 1 98 ? -1.415 -11.291 -26.960 1.00 92.31 98 ASP A C 1
ATOM 772 O O . ASP A 1 98 ? -0.327 -10.752 -26.747 1.00 92.31 98 ASP A O 1
ATOM 776 N N . LEU A 1 99 ? -1.491 -12.541 -27.426 1.00 92.12 99 LEU A N 1
ATOM 777 C CA . LEU A 1 99 ? -0.296 -13.316 -27.758 1.00 92.12 99 LEU A CA 1
ATOM 778 C C . LEU A 1 99 ? 0.521 -12.663 -28.885 1.00 92.12 99 LEU A C 1
ATOM 780 O O . LEU A 1 99 ? 1.742 -12.790 -28.891 1.00 92.12 99 LEU A O 1
ATOM 784 N N . SER A 1 100 ? -0.127 -11.960 -29.817 1.00 92.31 100 SER A N 1
ATOM 785 C CA . SER A 1 100 ? 0.568 -11.291 -30.916 1.00 92.31 100 SER A CA 1
ATOM 786 C C . SER A 1 100 ? 1.387 -10.095 -30.427 1.00 92.31 100 SER A C 1
ATOM 788 O O . SER A 1 100 ? 2.533 -9.954 -30.850 1.00 92.31 100 SER A O 1
ATOM 790 N N . ASP A 1 101 ? 0.873 -9.311 -29.468 1.00 91.44 101 ASP A N 1
ATOM 791 C CA . ASP A 1 101 ? 1.640 -8.246 -28.802 1.00 91.44 101 ASP A CA 1
ATOM 792 C C . ASP A 1 101 ? 2.894 -8.817 -28.103 1.00 91.44 101 ASP A C 1
ATOM 794 O O . ASP A 1 101 ? 3.970 -8.219 -28.151 1.00 91.44 101 ASP A O 1
ATOM 798 N N . VAL A 1 102 ? 2.763 -9.984 -27.455 1.00 90.06 102 VAL A N 1
ATOM 799 C CA . VAL A 1 102 ? 3.868 -10.649 -26.741 1.00 90.06 102 VAL A CA 1
ATOM 800 C C . VAL A 1 102 ? 4.932 -11.154 -27.713 1.00 90.06 102 VAL A C 1
ATOM 802 O O . VAL A 1 102 ? 6.114 -10.886 -27.507 1.00 90.06 102 VAL A O 1
ATOM 805 N N . LEU A 1 103 ? 4.524 -11.864 -28.769 1.00 92.44 103 LEU A N 1
ATOM 806 C CA . LEU A 1 103 ? 5.444 -12.380 -29.788 1.00 92.44 103 LEU A CA 1
ATOM 807 C C . LEU A 1 103 ? 6.203 -11.238 -30.467 1.00 92.44 103 LEU A C 1
ATOM 809 O O . LEU A 1 103 ? 7.427 -11.279 -30.542 1.00 92.44 103 LEU A O 1
ATOM 813 N N . PHE A 1 104 ? 5.497 -10.167 -30.840 1.00 91.75 104 PHE A N 1
ATOM 814 C CA . PHE A 1 104 ? 6.120 -8.984 -31.426 1.00 91.75 104 PHE A CA 1
ATOM 815 C C . PHE A 1 104 ? 7.220 -8.389 -30.533 1.00 91.75 104 PHE A C 1
ATOM 817 O O . PHE A 1 104 ? 8.271 -8.005 -31.039 1.00 91.75 104 PHE A O 1
ATOM 824 N N . TYR A 1 105 ? 7.013 -8.317 -29.215 1.00 89.75 105 TYR A N 1
ATOM 825 C CA . TYR A 1 105 ? 8.022 -7.789 -28.293 1.00 89.75 105 TYR A CA 1
ATOM 826 C C . TYR A 1 105 ? 9.292 -8.651 -28.250 1.00 89.75 105 TYR A C 1
ATOM 828 O O . TYR A 1 105 ? 10.394 -8.111 -28.300 1.00 89.75 105 TYR A O 1
ATOM 836 N N . PHE A 1 106 ? 9.150 -9.977 -28.169 1.00 91.62 106 PHE A N 1
ATOM 837 C CA . PHE A 1 106 ? 10.300 -10.883 -28.074 1.00 91.62 106 PHE A CA 1
ATOM 838 C C . PHE A 1 106 ? 11.046 -11.066 -29.398 1.00 91.62 106 PHE A C 1
ATOM 840 O O . PHE A 1 106 ? 12.257 -11.261 -29.370 1.00 91.62 106 PHE A O 1
ATOM 847 N N . ASP A 1 107 ? 10.361 -10.949 -30.536 1.00 91.06 107 ASP A N 1
ATOM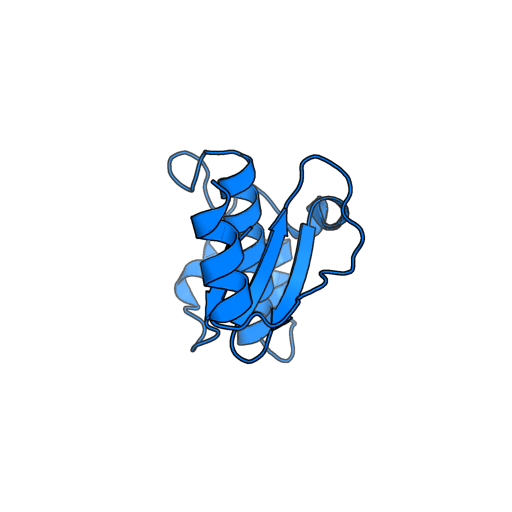 848 C CA . ASP A 1 107 ? 10.981 -11.046 -31.865 1.00 91.06 107 ASP A CA 1
ATOM 849 C C . ASP A 1 107 ? 11.809 -9.798 -32.239 1.00 91.06 107 ASP A C 1
ATOM 851 O O . ASP A 1 107 ? 12.534 -9.814 -33.233 1.00 91.06 107 ASP A O 1
ATOM 855 N N . ASN A 1 108 ? 11.701 -8.711 -31.464 1.00 78.69 108 ASN A N 1
ATOM 856 C CA . ASN A 1 108 ? 12.387 -7.434 -31.702 1.00 78.69 108 ASN A CA 1
ATOM 857 C C . ASN A 1 108 ? 13.343 -7.020 -30.556 1.00 78.69 108 ASN A C 1
ATOM 859 O O . ASN A 1 108 ? 13.711 -5.844 -30.471 1.00 78.69 108 ASN A O 1
ATOM 863 N N . LEU A 1 109 ? 13.729 -7.959 -29.683 1.00 64.19 109 LEU A N 1
ATOM 864 C CA . LEU A 1 109 ? 14.801 -7.811 -28.681 1.00 64.19 109 LEU A CA 1
ATOM 865 C C . LEU A 1 109 ? 16.151 -8.277 -29.239 1.00 64.19 109 LEU A C 1
ATOM 867 O O . LEU A 1 109 ? 17.162 -7.613 -28.915 1.00 64.19 109 LEU A O 1
#

pLDDT: mean 90.7, std 6.53, range [64.19, 97.19]

Foldseek 3Di:
DDKFFQDADPCVLLVQAAPVLNVQLVPDPDNSVSRQQQVQQLQQVCVQVVHGPPPPTNHNDDCVVVQQQKEWDDDPRMIHMHGDPHGDDNDDDDDDDDPVNVVVVVVVD

Sequence (109 aa):
MLLEKIDGPNTDIIDYFANAEQNYINSSLNKTSAFYDIWTQKEAYLKMKDTGFINISPSDFDVTQKKHLLSTKKVGTYMLSVCSESNLSSNICTKAIDLSDVLFYFDNL